Protein AF-A0A699HK76-F1 (afdb_monomer_lite)

Radius of gyration: 21.13 Å; chains: 1; bounding box: 56×25×55 Å

pLDDT: mean 88.83, std 13.06, range [29.48, 98.5]
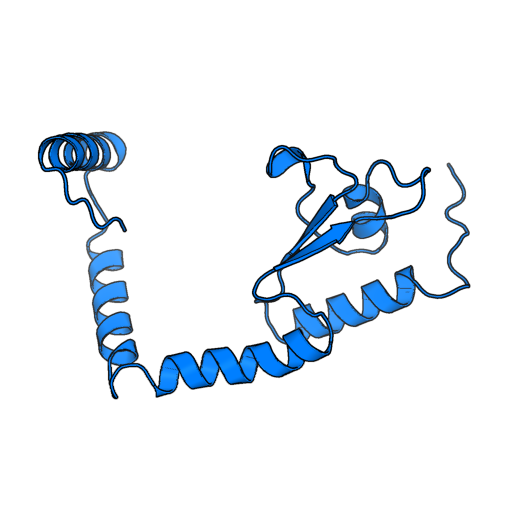
Organism: Tanacetum cinerariifolium (NCBI:txid118510)

Secondary structure (DSSP, 8-state):
------HHHHHHHHHHHHHHHSS--HHHHHHHHHHHHHHTGGGGHHHHHHHHHHHHHHHHHSS-SSEEEEE--STT---HHHHHHHTT---EEGGGGTS-TTEEEEE-SS-HHHHHHHHHHHHHHHSTT-------

Sequence (136 aa):
WAVIKDKDVYDKVSTYIKVANLGISKDSQLRALKLLKVVVEDDGRSFFLFGDNTMRDRWERLPSPAYAWIKFERDEDVDCGAILEAGNILGTSGSTFSDNDRYVRLNLMKSNDDFNLLMQRLNELVAPGNSTHETM

InterPro domains:
  IPR006948 Alliinase, C-terminal [PF04864] (1-62)
  IPR006948 Alliinase, C-terminal [PF04864] (63-126)
  IPR015421 Pyridoxal phosphate-dependent transferase, major domain [G3DSA:3.40.640.10] (1-45)
  IPR015422 Pyridoxal phosphate-dependent transferase, small domain [G3DSA:3.90.1150.10] (61-127)
  IPR01542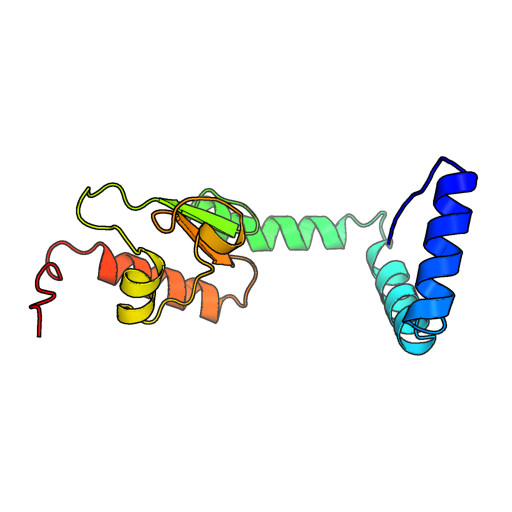4 Pyridoxal phosphate-dependent transferase [SSF53383] (1-126)
  IPR050478 Ethylene and sulfur c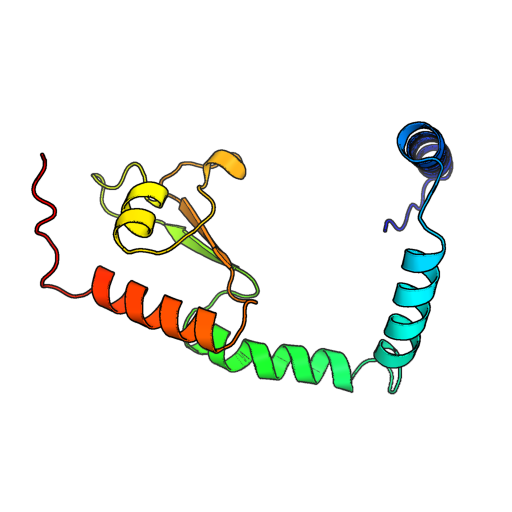ompound biosynthesis-related protein [PTHR43795] (1-124)

Foldseek 3Di:
DDDDPDPVVVVVVQVCCCVVPVHDDPVVVVVVVVVVVVCCVVPNPVVVVVQCVVQVVVCVLPVDGQKDWDADPDPPPQAVQVLCVVLVAHWQACVVVVGGNSITIDGCPDDPVVNVVNSVSVCVSPDPPPPPPDDD

Structure (mmCIF, N/CA/C/O backbone):
data_AF-A0A699HK76-F1
#
_entry.id   AF-A0A699HK76-F1
#
loop_
_atom_site.group_PDB
_atom_site.id
_atom_site.type_symbol
_atom_site.label_atom_id
_atom_site.label_alt_id
_atom_site.label_comp_id
_atom_site.label_asym_id
_atom_site.label_entity_id
_atom_site.label_seq_id
_atom_site.pdbx_PDB_ins_code
_atom_site.Cartn_x
_atom_site.Cartn_y
_atom_site.Cartn_z
_atom_site.occupancy
_atom_site.B_iso_or_equiv
_atom_site.auth_seq_id
_atom_site.auth_comp_id
_atom_site.auth_asym_id
_atom_site.auth_atom_id
_atom_site.pdbx_PDB_model_num
ATOM 1 N N . TRP A 1 1 ? 5.958 -0.752 -12.189 1.00 91.12 1 TRP A N 1
ATOM 2 C CA . TRP A 1 1 ? 6.908 -1.448 -13.085 1.00 91.12 1 TRP A CA 1
ATOM 3 C C . TRP A 1 1 ? 6.217 -2.692 -13.625 1.00 91.12 1 TRP A C 1
ATOM 5 O O . TRP A 1 1 ? 5.213 -3.094 -13.054 1.00 91.12 1 TRP A O 1
ATOM 15 N N . ALA A 1 2 ? 6.723 -3.292 -14.698 1.00 95.06 2 ALA A N 1
ATOM 16 C CA . ALA A 1 2 ? 6.248 -4.583 -15.190 1.00 95.06 2 ALA A CA 1
ATOM 17 C C . ALA A 1 2 ? 7.426 -5.336 -15.817 1.00 95.06 2 ALA A C 1
ATOM 19 O O . ALA A 1 2 ? 8.266 -4.714 -16.467 1.00 95.06 2 ALA A O 1
ATOM 20 N N . VAL A 1 3 ? 7.487 -6.653 -15.625 1.00 96.94 3 VAL A N 1
ATOM 21 C CA . VAL A 1 3 ? 8.419 -7.531 -16.346 1.00 96.94 3 VAL A CA 1
ATOM 22 C C . VAL A 1 3 ? 7.622 -8.194 -17.461 1.00 96.94 3 VAL A C 1
ATOM 24 O O . VAL A 1 3 ? 6.807 -9.075 -17.202 1.00 96.94 3 VAL A O 1
ATOM 27 N N . ILE A 1 4 ? 7.806 -7.723 -18.694 1.00 97.38 4 ILE A N 1
ATOM 28 C CA . ILE A 1 4 ? 7.026 -8.164 -19.853 1.00 97.38 4 ILE A CA 1
ATOM 29 C C . ILE A 1 4 ? 7.904 -9.082 -20.700 1.00 97.38 4 ILE A C 1
ATOM 31 O O . ILE A 1 4 ? 8.940 -8.653 -21.200 1.00 97.38 4 ILE A O 1
ATOM 35 N N . LYS A 1 5 ? 7.501 -10.351 -20.824 1.00 98.00 5 LYS A N 1
ATOM 36 C CA . LYS A 1 5 ? 8.237 -11.358 -21.606 1.00 98.00 5 LYS A CA 1
ATOM 37 C C . LYS A 1 5 ? 7.964 -11.244 -23.105 1.00 98.00 5 LYS A C 1
ATOM 39 O O . LYS A 1 5 ? 8.873 -11.412 -23.907 1.00 98.00 5 LYS A O 1
ATOM 44 N N . ASP A 1 6 ? 6.710 -10.988 -23.461 1.00 98.50 6 ASP A N 1
ATOM 45 C CA . ASP A 1 6 ? 6.263 -10.880 -24.846 1.00 98.50 6 ASP A CA 1
ATOM 46 C C . ASP A 1 6 ? 6.631 -9.508 -25.430 1.00 98.50 6 ASP A C 1
ATOM 48 O O . ASP A 1 6 ? 6.301 -8.462 -24.862 1.00 98.50 6 ASP A O 1
ATOM 52 N N . LYS A 1 7 ? 7.333 -9.514 -26.567 1.00 98.06 7 LYS A N 1
ATOM 53 C CA . LYS A 1 7 ? 7.823 -8.290 -27.204 1.00 98.06 7 LYS A CA 1
ATOM 54 C C . LYS A 1 7 ? 6.689 -7.416 -27.745 1.00 98.06 7 LYS A C 1
ATOM 56 O O . LYS A 1 7 ? 6.748 -6.197 -27.587 1.00 98.06 7 LYS A O 1
ATOM 61 N N . ASP A 1 8 ? 5.662 -8.013 -28.334 1.00 98.44 8 ASP A N 1
ATOM 62 C CA . ASP A 1 8 ? 4.557 -7.265 -28.932 1.00 98.44 8 ASP A CA 1
ATOM 63 C C . ASP A 1 8 ? 3.712 -6.594 -27.843 1.00 98.44 8 ASP A C 1
ATOM 65 O O . ASP A 1 8 ? 3.259 -5.455 -27.996 1.00 98.44 8 ASP A O 1
ATOM 69 N N . VAL A 1 9 ? 3.547 -7.261 -26.696 1.00 98.38 9 VAL A N 1
ATOM 70 C CA . VAL A 1 9 ? 2.938 -6.661 -25.501 1.00 98.38 9 VAL A CA 1
ATOM 71 C C . VAL A 1 9 ? 3.811 -5.526 -24.963 1.00 98.38 9 VAL A C 1
ATOM 73 O O . VAL A 1 9 ? 3.288 -4.457 -24.640 1.00 98.38 9 VAL A O 1
ATOM 76 N N . TYR A 1 10 ? 5.133 -5.717 -24.895 1.00 97.81 10 TYR A N 1
ATOM 77 C CA . TYR A 1 10 ? 6.060 -4.680 -24.437 1.00 97.81 10 TYR A CA 1
ATOM 78 C C . TYR A 1 10 ? 5.976 -3.419 -25.305 1.00 97.81 10 TYR A C 1
ATOM 80 O O . TYR A 1 10 ? 5.859 -2.315 -24.768 1.00 97.81 10 TYR A O 1
ATOM 88 N N . ASP A 1 11 ? 5.978 -3.569 -26.630 1.00 97.75 11 ASP A N 1
ATOM 89 C CA . ASP A 1 11 ? 5.948 -2.442 -27.565 1.00 97.75 11 ASP A CA 1
ATOM 90 C C . ASP A 1 11 ? 4.624 -1.658 -27.457 1.00 97.75 11 ASP A C 1
ATOM 92 O O . ASP A 1 11 ? 4.629 -0.419 -27.439 1.00 97.75 11 ASP A O 1
ATOM 96 N N . LYS A 1 12 ? 3.493 -2.356 -27.267 1.00 97.75 12 LYS A N 1
ATOM 97 C CA . LYS A 1 12 ? 2.182 -1.731 -27.004 1.00 97.75 12 LYS A CA 1
ATOM 98 C C . LYS A 1 12 ? 2.170 -0.946 -25.689 1.00 97.75 12 LYS A C 1
ATOM 100 O O . LYS A 1 12 ? 1.773 0.220 -25.676 1.00 97.75 12 LYS A O 1
ATOM 105 N N . VAL A 1 13 ? 2.645 -1.546 -24.593 1.00 96.75 13 VAL A N 1
ATOM 106 C CA . VAL A 1 13 ? 2.700 -0.892 -23.271 1.00 96.75 13 VAL A CA 1
ATOM 107 C C . VAL A 1 13 ? 3.650 0.308 -23.283 1.00 96.75 13 VAL A C 1
ATOM 109 O O . VAL A 1 13 ? 3.322 1.369 -22.752 1.00 96.75 13 VAL A O 1
ATOM 112 N N . SER A 1 14 ? 4.811 0.177 -23.926 1.00 94.31 14 SER A N 1
ATOM 113 C CA . SER A 1 14 ? 5.795 1.257 -24.056 1.00 94.31 14 SER A CA 1
ATOM 114 C C . SER A 1 14 ? 5.230 2.443 -24.841 1.00 94.31 14 SER A C 1
ATOM 116 O O . SER A 1 14 ? 5.382 3.595 -24.427 1.00 94.31 14 SER A O 1
ATOM 118 N N . THR A 1 15 ? 4.513 2.169 -25.935 1.00 95.94 15 THR A N 1
ATOM 119 C CA . THR A 1 15 ? 3.825 3.198 -26.727 1.00 95.94 15 THR A CA 1
ATOM 120 C C . THR A 1 15 ? 2.762 3.912 -25.897 1.00 95.94 15 THR A C 1
ATOM 122 O O . THR A 1 15 ? 2.755 5.141 -25.855 1.00 95.94 15 THR A O 1
ATOM 125 N N . TYR A 1 16 ? 1.927 3.167 -25.166 1.00 95.75 16 TYR A N 1
ATOM 126 C CA . TYR A 1 16 ? 0.917 3.749 -24.280 1.00 95.75 16 TYR A CA 1
ATOM 127 C C . TYR A 1 16 ? 1.535 4.690 -23.237 1.00 95.75 16 TYR A C 1
ATOM 129 O O . TYR A 1 16 ? 1.095 5.827 -23.109 1.00 95.75 16 TYR A O 1
ATOM 137 N N . ILE A 1 17 ? 2.591 4.265 -22.533 1.00 94.12 17 ILE A N 1
ATOM 138 C CA . ILE A 1 17 ? 3.253 5.092 -21.508 1.00 94.12 17 ILE A CA 1
ATOM 139 C C . ILE A 1 17 ? 3.791 6.399 -22.107 1.00 94.12 17 ILE A C 1
ATOM 141 O O . ILE A 1 17 ? 3.676 7.460 -21.489 1.00 94.12 17 ILE A O 1
ATOM 145 N N . LYS A 1 18 ? 4.370 6.339 -23.312 1.00 92.44 18 LYS A N 1
ATOM 146 C CA . LYS A 1 18 ? 4.874 7.526 -24.014 1.00 92.44 18 LYS A CA 1
ATOM 147 C C . LYS A 1 18 ? 3.748 8.474 -24.414 1.00 92.44 18 LYS A C 1
ATOM 149 O O . LYS A 1 18 ? 3.888 9.671 -24.212 1.00 92.44 18 LYS A O 1
ATOM 154 N N . VAL A 1 19 ? 2.649 7.960 -24.962 1.00 94.88 19 VAL A N 1
ATOM 155 C CA . VAL A 1 19 ? 1.529 8.801 -25.413 1.00 94.88 19 VAL A CA 1
ATOM 156 C C . VAL A 1 19 ? 0.750 9.378 -24.228 1.00 94.88 19 VAL A C 1
ATOM 158 O O . VAL A 1 19 ? 0.385 10.546 -24.262 1.00 94.88 19 VAL A O 1
ATOM 161 N N . ALA A 1 20 ? 0.532 8.596 -23.168 1.00 94.19 20 ALA A N 1
ATOM 162 C CA . ALA A 1 20 ? -0.240 9.026 -22.005 1.00 94.19 20 ALA A CA 1
ATOM 163 C C . ALA A 1 20 ? 0.524 10.009 -21.105 1.00 94.19 20 ALA A C 1
ATOM 165 O O . ALA A 1 20 ? -0.070 10.949 -20.591 1.00 94.19 20 ALA A O 1
ATOM 166 N N . ASN A 1 21 ? 1.830 9.790 -20.900 1.00 91.31 21 ASN A N 1
ATOM 167 C CA . ASN A 1 21 ? 2.604 10.490 -19.864 1.00 91.31 21 ASN A CA 1
ATOM 168 C C . ASN A 1 21 ? 3.960 11.037 -20.344 1.00 91.31 21 ASN A C 1
ATOM 170 O O . ASN A 1 21 ? 4.772 11.453 -19.521 1.00 91.31 21 ASN A O 1
ATOM 174 N N . LEU A 1 22 ? 4.256 10.999 -21.650 1.00 90.94 22 LEU A N 1
ATOM 175 C CA . LEU A 1 22 ? 5.568 11.375 -22.212 1.00 90.94 22 LEU A CA 1
ATOM 176 C C . LEU A 1 22 ? 6.745 10.584 -21.609 1.00 90.94 22 LEU A C 1
ATOM 178 O O . LEU A 1 22 ? 7.901 11.004 -21.668 1.00 90.94 22 LEU A O 1
ATOM 182 N N . GLY A 1 23 ? 6.463 9.402 -21.056 1.00 86.75 23 GLY A N 1
ATOM 183 C CA . GLY A 1 23 ? 7.434 8.579 -20.345 1.00 86.75 23 GLY A CA 1
ATOM 184 C C . GLY A 1 23 ? 7.298 8.664 -18.825 1.00 86.75 23 GLY A C 1
ATOM 185 O O . GLY A 1 23 ? 6.215 8.840 -18.279 1.00 86.75 23 GLY A O 1
ATOM 186 N N . ILE A 1 24 ? 8.414 8.449 -18.128 1.00 90.25 24 ILE A N 1
ATOM 187 C CA . ILE A 1 24 ? 8.493 8.441 -16.661 1.00 90.25 24 ILE A CA 1
ATOM 188 C C . ILE A 1 24 ? 9.424 9.579 -16.235 1.00 90.25 24 ILE A C 1
ATOM 190 O O . ILE A 1 24 ? 10.486 9.749 -16.837 1.00 90.25 24 ILE A O 1
ATOM 194 N N . SER A 1 25 ? 9.077 10.305 -15.168 1.00 93.75 25 SER A N 1
ATOM 195 C CA . SER A 1 25 ? 9.923 11.364 -14.599 1.00 93.75 25 SER A CA 1
ATOM 196 C C . SER A 1 25 ? 11.349 10.876 -14.311 1.00 93.75 25 SER A C 1
ATOM 198 O O . SER A 1 25 ? 11.557 9.831 -13.683 1.00 93.75 25 SER A O 1
ATOM 200 N N . LYS A 1 26 ? 12.344 11.649 -14.763 1.00 95.12 26 LYS A N 1
ATOM 201 C CA . LYS A 1 26 ? 13.765 11.369 -14.513 1.00 95.12 26 LYS A CA 1
ATOM 202 C C . LYS A 1 26 ? 14.138 11.541 -13.044 1.00 95.12 26 LYS A C 1
ATOM 204 O O . LYS A 1 26 ? 14.928 10.746 -12.539 1.00 95.12 26 LYS A O 1
ATOM 209 N N . ASP A 1 27 ? 13.495 12.466 -12.340 1.00 97.00 27 ASP A N 1
ATOM 210 C CA . ASP A 1 27 ? 13.694 12.650 -10.901 1.00 97.00 27 ASP A CA 1
ATOM 211 C C . ASP A 1 27 ? 13.168 11.452 -10.109 1.00 97.00 27 ASP A C 1
ATOM 213 O O . ASP A 1 27 ? 13.852 10.935 -9.223 1.00 97.00 27 ASP A O 1
ATOM 217 N N . SER A 1 28 ? 11.987 10.939 -10.476 1.00 95.94 28 SER A N 1
ATOM 218 C CA . SER A 1 28 ? 11.443 9.717 -9.875 1.00 95.94 28 SER A CA 1
ATOM 219 C C . SER A 1 28 ? 12.338 8.506 -10.151 1.00 95.94 28 SER A C 1
ATOM 221 O O . SER A 1 28 ? 12.604 7.735 -9.230 1.00 95.94 28 SER A O 1
ATOM 223 N N . GLN A 1 29 ? 12.857 8.364 -11.379 1.00 96.31 29 GLN A N 1
ATOM 224 C CA . GLN A 1 29 ? 13.824 7.311 -11.727 1.00 96.31 29 GLN A CA 1
ATOM 225 C C . GLN A 1 29 ? 15.103 7.415 -10.884 1.00 96.31 29 GLN A C 1
ATOM 227 O O . GLN A 1 29 ? 15.559 6.410 -10.340 1.00 96.31 29 GLN A O 1
ATOM 232 N N . LEU A 1 30 ? 15.667 8.618 -10.736 1.00 98.25 30 LEU A N 1
ATOM 233 C CA . LEU A 1 30 ? 16.896 8.837 -9.975 1.00 98.25 30 LEU A CA 1
ATOM 234 C C . LEU A 1 30 ? 16.701 8.563 -8.479 1.00 98.25 30 LEU A C 1
ATOM 236 O O . LEU A 1 30 ? 17.549 7.922 -7.857 1.00 98.25 30 LEU A O 1
ATOM 240 N N . ARG A 1 31 ? 15.584 9.015 -7.895 1.00 98.06 31 ARG A N 1
ATOM 241 C CA . ARG A 1 31 ? 15.254 8.745 -6.488 1.00 98.06 31 ARG A CA 1
ATOM 242 C C . ARG A 1 31 ? 15.042 7.252 -6.245 1.00 98.06 31 ARG A C 1
ATOM 244 O O . ARG A 1 31 ? 15.604 6.721 -5.292 1.00 98.06 31 ARG A O 1
ATOM 251 N N . ALA A 1 32 ? 14.298 6.576 -7.122 1.00 97.62 32 ALA A N 1
ATOM 252 C CA . ALA A 1 32 ? 14.091 5.134 -7.037 1.00 97.62 32 ALA A CA 1
ATOM 253 C C . ALA A 1 32 ? 15.415 4.366 -7.154 1.00 97.62 32 ALA A C 1
ATOM 255 O O . ALA A 1 32 ? 15.672 3.490 -6.339 1.00 97.62 32 ALA A O 1
ATOM 256 N N . LEU A 1 33 ? 16.293 4.735 -8.095 1.00 97.81 33 LEU A N 1
ATOM 257 C CA . LEU A 1 33 ? 17.611 4.113 -8.249 1.00 97.81 33 LEU A CA 1
ATOM 258 C C . LEU A 1 33 ? 18.472 4.262 -6.987 1.00 97.81 33 LEU A C 1
ATOM 260 O O . LEU A 1 33 ? 19.114 3.301 -6.574 1.00 97.81 33 LEU A O 1
ATOM 264 N N . LYS A 1 34 ? 18.492 5.451 -6.371 1.00 98.19 34 LYS A N 1
ATOM 265 C CA . LYS A 1 34 ? 19.237 5.690 -5.124 1.00 98.19 34 LYS A CA 1
ATOM 266 C C . LYS A 1 34 ? 18.721 4.818 -3.979 1.00 98.19 34 LYS A C 1
ATOM 268 O O . LYS A 1 34 ? 19.527 4.213 -3.286 1.00 98.19 34 LYS A O 1
ATOM 273 N N . LEU A 1 35 ? 17.401 4.727 -3.812 1.00 97.50 35 LEU A N 1
ATOM 274 C CA . LEU A 1 35 ? 16.790 3.890 -2.775 1.00 97.50 35 LEU A CA 1
ATOM 275 C C . LEU A 1 35 ? 17.027 2.401 -3.034 1.00 97.50 35 LEU A C 1
ATOM 277 O O . LEU A 1 35 ? 17.428 1.691 -2.124 1.00 97.50 35 LEU A O 1
ATOM 281 N N . LEU A 1 36 ? 16.836 1.937 -4.272 1.00 96.69 36 LEU A N 1
ATOM 282 C CA . LEU A 1 36 ? 17.041 0.535 -4.635 1.00 96.69 36 LEU A CA 1
ATOM 283 C C . LEU A 1 36 ? 18.480 0.089 -4.400 1.00 96.69 36 LEU A C 1
ATOM 285 O O . LEU A 1 36 ? 18.671 -1.021 -3.931 1.00 96.69 36 LEU A O 1
ATOM 289 N N . LYS A 1 37 ? 19.473 0.949 -4.669 1.00 97.00 37 LYS A N 1
ATOM 290 C CA . LYS A 1 37 ? 20.878 0.648 -4.358 1.00 97.00 37 LYS A CA 1
ATOM 291 C C . LYS A 1 37 ? 21.080 0.322 -2.881 1.00 97.00 37 LYS A C 1
ATOM 293 O O . LYS A 1 37 ? 21.699 -0.688 -2.600 1.00 97.00 37 LYS A O 1
ATOM 298 N N . VAL A 1 38 ? 20.510 1.125 -1.984 1.00 97.00 38 VAL A N 1
ATOM 299 C CA . VAL A 1 38 ? 20.574 0.880 -0.534 1.00 97.00 38 VAL A CA 1
ATOM 300 C C . VAL A 1 38 ? 19.770 -0.364 -0.152 1.00 97.00 38 VAL A C 1
ATOM 302 O O . VAL A 1 38 ? 20.222 -1.172 0.643 1.00 97.00 38 VAL A O 1
ATOM 305 N N . VAL A 1 39 ? 18.584 -0.558 -0.738 1.00 96.31 39 VAL A N 1
ATOM 306 C CA . VAL A 1 39 ? 17.725 -1.714 -0.431 1.00 96.31 39 VAL A CA 1
ATOM 307 C C . VAL A 1 39 ? 18.371 -3.038 -0.828 1.00 96.31 39 VAL A C 1
ATOM 309 O O . VAL A 1 39 ? 18.126 -4.019 -0.146 1.00 96.31 39 VAL A O 1
ATOM 312 N N . VAL A 1 40 ? 19.163 -3.096 -1.902 1.00 95.94 40 VAL A N 1
ATOM 313 C CA . VAL A 1 40 ? 19.833 -4.338 -2.336 1.00 95.94 40 VAL A CA 1
ATOM 314 C C . VAL A 1 40 ? 21.213 -4.541 -1.706 1.00 95.94 40 VAL A C 1
ATOM 316 O O . VAL A 1 40 ? 21.850 -5.563 -1.963 1.00 95.94 40 VAL A O 1
ATOM 319 N N . GLU A 1 41 ? 21.689 -3.600 -0.884 1.00 95.00 41 GLU A N 1
ATOM 320 C CA . GLU A 1 41 ? 22.850 -3.854 -0.029 1.00 95.00 41 GLU A CA 1
ATOM 321 C C . GLU A 1 41 ? 22.557 -5.049 0.887 1.00 95.00 41 GLU A C 1
ATOM 323 O O . GLU A 1 41 ? 21.416 -5.283 1.291 1.00 95.00 41 GLU A O 1
ATOM 328 N N . ASP A 1 42 ? 23.590 -5.842 1.180 1.00 94.81 42 ASP A N 1
ATOM 329 C CA . ASP A 1 42 ? 23.457 -7.067 1.980 1.00 94.81 42 ASP A CA 1
ATOM 330 C C . ASP A 1 42 ? 22.392 -8.059 1.446 1.00 94.81 42 ASP A C 1
ATOM 332 O O . ASP A 1 42 ? 21.710 -8.744 2.211 1.00 94.81 42 ASP A O 1
ATOM 336 N N . ASP A 1 43 ? 22.225 -8.120 0.116 1.00 92.81 43 ASP A N 1
ATOM 337 C CA . ASP A 1 43 ? 21.219 -8.953 -0.571 1.00 92.81 43 ASP A CA 1
ATOM 338 C C . ASP A 1 43 ? 19.772 -8.646 -0.120 1.00 92.81 43 ASP A C 1
ATOM 340 O O . ASP A 1 43 ? 18.877 -9.489 -0.129 1.00 92.81 43 ASP A O 1
ATOM 344 N N . GLY A 1 44 ? 19.543 -7.416 0.355 1.00 94.12 44 GLY A N 1
ATOM 345 C CA . GLY A 1 44 ? 18.264 -6.930 0.869 1.00 94.12 44 GLY A CA 1
ATOM 346 C C . GLY A 1 44 ? 17.822 -7.493 2.211 1.00 94.12 44 GLY A C 1
ATOM 347 O O . GLY A 1 44 ? 16.746 -7.127 2.696 1.00 94.12 44 GLY A O 1
ATOM 348 N N . ARG A 1 45 ? 18.652 -8.315 2.865 1.00 94.94 45 ARG A N 1
ATOM 349 C CA . ARG A 1 45 ? 18.321 -8.954 4.148 1.00 94.94 45 ARG A CA 1
ATOM 350 C C . ARG A 1 45 ? 17.888 -7.946 5.200 1.00 94.94 45 ARG A C 1
ATOM 352 O O . ARG A 1 45 ? 16.845 -8.127 5.820 1.00 94.94 45 ARG A O 1
ATOM 359 N N . SER A 1 46 ? 18.641 -6.861 5.355 1.00 94.38 46 SER A N 1
ATOM 360 C CA . SER A 1 46 ? 18.343 -5.820 6.345 1.00 94.38 46 SER A CA 1
ATOM 361 C C . SER A 1 46 ? 16.974 -5.161 6.119 1.00 94.38 46 SER A C 1
ATOM 363 O O . SER A 1 46 ? 16.222 -4.959 7.071 1.00 94.38 46 SER A O 1
ATOM 365 N N . PHE A 1 47 ? 16.610 -4.876 4.864 1.00 93.88 47 PHE A N 1
ATOM 366 C CA . PHE A 1 47 ? 15.320 -4.269 4.525 1.00 93.88 47 PHE A CA 1
ATOM 367 C C . PHE A 1 47 ? 14.148 -5.225 4.782 1.00 93.88 47 PHE A C 1
ATOM 369 O O . PHE A 1 47 ? 13.166 -4.845 5.424 1.00 93.88 47 PHE A O 1
ATOM 376 N N . PHE A 1 48 ? 14.255 -6.475 4.319 1.00 91.12 48 PHE A N 1
ATOM 377 C CA . PHE A 1 48 ? 13.193 -7.465 4.506 1.00 91.12 48 PHE A CA 1
ATOM 378 C C . PHE A 1 48 ? 13.030 -7.869 5.973 1.00 91.12 48 PHE A C 1
ATOM 380 O O . PHE A 1 48 ? 11.900 -7.984 6.439 1.00 91.12 48 PHE A O 1
ATOM 387 N N . LEU A 1 49 ? 14.130 -8.005 6.721 1.00 93.25 49 LEU A N 1
ATOM 388 C CA . LEU A 1 49 ? 14.093 -8.293 8.155 1.00 93.25 49 LEU A CA 1
ATOM 389 C C . LEU A 1 49 ? 13.440 -7.154 8.944 1.00 93.25 49 LEU A C 1
ATOM 391 O O . LEU A 1 49 ? 12.645 -7.409 9.845 1.00 93.25 49 LEU A O 1
ATOM 395 N N . PHE A 1 50 ? 13.741 -5.897 8.603 1.00 90.62 50 PHE A N 1
ATOM 396 C CA . PHE A 1 50 ? 13.074 -4.746 9.210 1.00 90.62 50 PHE A CA 1
ATOM 397 C C . PHE A 1 50 ? 11.561 -4.775 8.960 1.00 90.62 50 PHE A C 1
ATOM 399 O O . PHE A 1 50 ? 10.783 -4.592 9.898 1.00 90.62 50 PHE A O 1
ATOM 406 N N . GLY A 1 51 ? 11.144 -5.020 7.713 1.00 89.56 51 GLY A N 1
ATOM 407 C CA . GLY A 1 51 ? 9.730 -5.109 7.348 1.00 89.56 51 GLY A CA 1
ATOM 408 C C . GLY A 1 51 ? 9.006 -6.234 8.088 1.00 89.56 51 GLY A C 1
ATOM 409 O O . GLY A 1 51 ? 7.949 -5.994 8.668 1.00 89.56 51 GLY A O 1
ATOM 410 N N . ASP A 1 52 ? 9.603 -7.428 8.123 1.00 89.06 52 ASP A N 1
ATOM 411 C CA . ASP A 1 52 ? 9.057 -8.589 8.830 1.00 89.06 52 ASP A CA 1
ATOM 412 C C . ASP A 1 52 ? 8.912 -8.321 10.332 1.00 89.06 52 ASP A C 1
ATOM 414 O O . ASP A 1 52 ? 7.817 -8.442 10.876 1.00 89.06 52 ASP A O 1
ATOM 418 N N . ASN A 1 53 ? 9.975 -7.851 10.993 1.00 88.81 53 ASN A N 1
ATOM 419 C CA . ASN A 1 53 ? 9.938 -7.539 12.423 1.00 88.81 53 ASN A CA 1
ATOM 420 C C . ASN A 1 53 ? 8.923 -6.436 12.755 1.00 88.81 53 ASN A C 1
ATOM 422 O O . ASN A 1 53 ? 8.226 -6.533 13.758 1.00 88.81 53 ASN A O 1
ATOM 426 N N . THR A 1 54 ? 8.804 -5.407 11.911 1.00 86.50 54 THR A N 1
ATOM 427 C CA . THR A 1 54 ? 7.841 -4.312 12.125 1.00 86.50 54 THR A CA 1
ATOM 428 C C . THR A 1 54 ? 6.394 -4.791 11.993 1.00 86.50 54 THR A C 1
ATOM 430 O O . THR A 1 54 ? 5.514 -4.329 12.720 1.00 86.50 54 THR A O 1
ATOM 433 N N . MET A 1 55 ? 6.125 -5.701 11.053 1.00 88.25 55 MET A N 1
ATOM 434 C CA . MET A 1 55 ? 4.776 -6.216 10.809 1.00 88.25 55 MET A CA 1
ATOM 435 C C . MET A 1 55 ? 4.403 -7.385 11.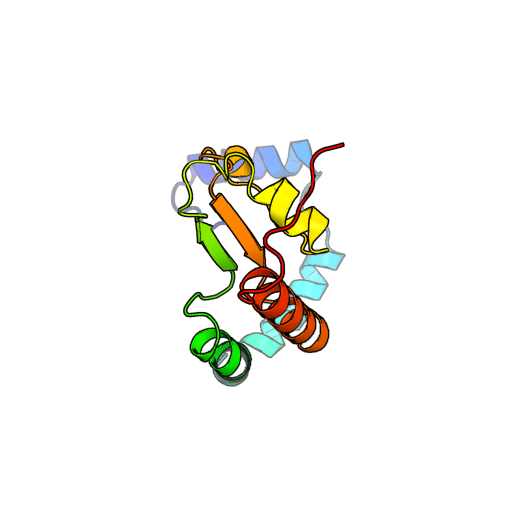725 1.00 88.25 55 MET A C 1
ATOM 437 O O . MET A 1 55 ? 3.212 -7.639 11.895 1.00 88.25 55 MET A O 1
ATOM 441 N N . ARG A 1 56 ? 5.375 -8.065 12.346 1.00 87.88 56 ARG A N 1
ATOM 442 C CA . ARG A 1 56 ? 5.152 -9.230 13.217 1.00 87.88 56 ARG A CA 1
ATOM 443 C C . ARG A 1 56 ? 4.198 -8.935 14.372 1.00 87.88 56 ARG A C 1
ATOM 445 O O . ARG A 1 56 ? 3.190 -9.619 14.505 1.00 87.88 56 ARG A O 1
ATOM 452 N N . ASP A 1 57 ? 4.441 -7.863 15.123 1.00 82.94 57 ASP A N 1
ATOM 453 C CA . ASP A 1 57 ? 3.572 -7.458 16.238 1.00 82.94 57 ASP A CA 1
ATOM 454 C C . ASP A 1 57 ? 2.139 -7.153 15.770 1.00 82.94 57 ASP A C 1
ATOM 456 O O . ASP A 1 57 ? 1.163 -7.374 16.490 1.00 82.94 57 ASP A O 1
ATOM 460 N N . ARG A 1 58 ? 1.993 -6.632 14.545 1.00 87.62 58 ARG A N 1
ATOM 461 C CA . ARG A 1 58 ? 0.681 -6.338 13.952 1.00 87.62 58 ARG A CA 1
ATOM 462 C C . ARG A 1 58 ? -0.035 -7.623 13.557 1.00 87.62 58 ARG A C 1
ATOM 464 O O . ARG A 1 58 ? -1.219 -7.744 13.850 1.00 87.62 58 ARG A O 1
ATOM 471 N N . TRP A 1 59 ? 0.695 -8.576 12.978 1.00 83.25 59 TRP A N 1
ATOM 472 C CA . TRP A 1 59 ? 0.199 -9.898 12.597 1.00 83.25 59 TRP A CA 1
ATOM 473 C C . TRP A 1 59 ? -0.294 -10.716 13.797 1.00 83.25 59 TRP A C 1
ATOM 475 O O . TRP A 1 59 ? -1.314 -11.395 13.711 1.00 83.25 59 TRP A O 1
ATOM 485 N N . GLU A 1 60 ? 0.397 -10.640 14.937 1.00 84.81 60 GLU A N 1
ATOM 486 C CA . GLU A 1 60 ? -0.026 -11.328 16.165 1.00 84.81 60 GLU A CA 1
ATOM 487 C C . GLU A 1 60 ? -1.334 -10.762 16.738 1.00 84.81 60 GLU A C 1
ATOM 489 O O . GLU A 1 60 ? -2.127 -11.495 17.328 1.00 84.81 60 GLU A O 1
ATOM 494 N N . ARG A 1 61 ? -1.582 -9.461 16.549 1.00 84.31 61 ARG A N 1
ATOM 495 C CA . ARG A 1 61 ? -2.779 -8.764 17.053 1.00 84.31 61 ARG A CA 1
ATOM 496 C C . ARG A 1 61 ? -3.956 -8.819 16.077 1.00 84.31 61 ARG A C 1
ATOM 498 O O . ARG A 1 61 ? -5.105 -8.819 16.510 1.00 84.31 61 ARG A O 1
ATOM 505 N N . LEU A 1 62 ? -3.673 -8.848 14.778 1.00 81.06 62 LEU A N 1
ATOM 506 C CA . LEU A 1 62 ? -4.627 -9.031 13.691 1.00 81.06 62 LEU A CA 1
ATOM 507 C C . LEU A 1 62 ? -3.967 -9.943 12.647 1.00 81.06 62 LEU A C 1
ATOM 509 O O . LEU A 1 62 ? -3.035 -9.484 11.989 1.00 81.06 62 LEU A O 1
ATOM 513 N N . PRO A 1 63 ? -4.428 -11.198 12.464 1.00 69.81 63 PRO A N 1
ATOM 514 C CA . PRO A 1 63 ? -3.785 -12.191 11.599 1.00 69.81 63 PRO A CA 1
ATOM 515 C C . PRO A 1 63 ? -4.039 -11.889 10.118 1.00 69.81 63 PRO A C 1
ATOM 517 O O . PRO A 1 63 ? -4.736 -12.609 9.403 1.00 69.81 63 PRO A O 1
ATOM 520 N N . SER A 1 64 ? -3.508 -10.768 9.653 1.00 69.62 64 SER A N 1
ATOM 521 C CA . SER A 1 64 ? -3.572 -10.336 8.275 1.00 69.62 64 SER A CA 1
ATOM 522 C C . SER A 1 64 ? -2.349 -9.462 7.966 1.00 69.62 64 SER A C 1
ATOM 524 O O . SER A 1 64 ? -1.797 -8.826 8.862 1.00 69.62 64 SER A O 1
ATOM 526 N N . PRO A 1 65 ? -1.864 -9.461 6.712 1.00 76.06 65 PRO A N 1
ATOM 527 C CA . PRO A 1 65 ? -0.549 -8.921 6.399 1.00 76.06 65 PRO A CA 1
ATOM 528 C C . PRO A 1 65 ? -0.611 -7.388 6.322 1.00 76.06 65 PRO A C 1
ATOM 530 O O . PRO A 1 65 ? -0.727 -6.679 7.313 1.00 76.06 65 PRO A O 1
ATOM 533 N N . ALA A 1 66 ? -0.560 -6.842 5.113 1.00 86.88 66 ALA A N 1
ATOM 534 C CA . ALA A 1 66 ? -0.665 -5.411 4.858 1.00 86.88 66 ALA A CA 1
ATOM 535 C C . ALA A 1 66 ? -2.063 -4.833 5.155 1.00 86.88 66 ALA A C 1
ATOM 537 O O . ALA A 1 66 ? -2.209 -3.633 5.400 1.00 86.88 66 ALA A O 1
ATOM 538 N N . TYR A 1 67 ? -3.094 -5.676 5.080 1.00 91.31 67 TYR A N 1
ATOM 539 C CA . TYR A 1 67 ? -4.489 -5.258 5.117 1.00 91.31 67 TYR A CA 1
ATOM 540 C C . TYR A 1 67 ? -5.359 -6.285 5.817 1.00 91.31 67 TYR A C 1
ATOM 542 O O . TYR A 1 67 ? -5.242 -7.474 5.508 1.00 91.31 67 TYR A O 1
ATOM 550 N N . ALA A 1 68 ? -6.261 -5.836 6.689 1.00 91.62 68 ALA A N 1
ATOM 551 C CA . ALA A 1 68 ? -7.325 -6.676 7.236 1.00 91.62 68 ALA A CA 1
ATOM 552 C C . ALA A 1 68 ? -8.541 -6.602 6.320 1.00 91.62 68 ALA A C 1
ATOM 554 O O . ALA A 1 68 ? -8.990 -5.507 5.987 1.00 91.62 68 ALA A O 1
ATOM 555 N N . TRP A 1 69 ? -9.043 -7.762 5.904 1.00 92.06 69 TRP A N 1
ATOM 556 C CA . TRP A 1 69 ? -10.312 -7.890 5.198 1.00 92.06 69 TRP A CA 1
ATOM 557 C C . TRP A 1 69 ? -11.345 -8.386 6.199 1.00 92.06 69 TRP A C 1
ATOM 559 O O . TRP A 1 69 ? -11.331 -9.555 6.578 1.00 92.06 69 TRP A O 1
ATOM 569 N N . ILE A 1 70 ? -12.155 -7.462 6.705 1.00 90.19 70 ILE A N 1
ATOM 570 C CA . ILE A 1 70 ? -13.079 -7.724 7.807 1.00 90.19 70 ILE A CA 1
ATOM 571 C C . ILE A 1 70 ? -14.478 -7.853 7.235 1.00 90.19 70 ILE A C 1
ATOM 573 O O . ILE A 1 70 ? -14.891 -7.009 6.443 1.00 90.19 70 ILE A O 1
ATOM 577 N N . LYS A 1 71 ? -15.189 -8.894 7.663 1.00 91.00 71 LYS A N 1
ATOM 578 C CA . LYS A 1 71 ? -16.607 -9.101 7.396 1.00 91.00 71 LYS A CA 1
ATOM 579 C C . LYS A 1 71 ? -17.393 -8.833 8.672 1.00 91.00 71 LYS A C 1
ATOM 581 O O . LYS A 1 71 ? -16.994 -9.328 9.726 1.00 91.00 71 LYS A O 1
ATOM 586 N N . PHE A 1 72 ? -18.501 -8.107 8.587 1.00 89.19 72 PHE A N 1
ATOM 587 C CA . PHE A 1 72 ? -19.456 -8.083 9.693 1.00 89.19 72 PHE A CA 1
ATOM 588 C C . PHE A 1 72 ? -20.445 -9.233 9.509 1.00 89.19 72 PHE A C 1
ATOM 590 O O . PHE A 1 72 ? -20.980 -9.458 8.421 1.00 89.19 72 PHE A O 1
ATOM 597 N N . GLU A 1 73 ? -20.627 -10.011 10.573 1.00 87.88 73 GLU A N 1
ATOM 598 C CA . GLU A 1 73 ? -21.398 -11.256 10.523 1.00 87.88 73 GLU A CA 1
ATOM 599 C C . GLU A 1 73 ? -22.879 -11.065 10.854 1.00 87.88 73 GLU A C 1
ATOM 601 O O . GLU A 1 73 ? -23.663 -11.977 10.605 1.00 87.88 73 GLU A O 1
ATOM 606 N N . ARG A 1 74 ? -23.283 -9.917 11.415 1.00 85.44 74 ARG A N 1
ATOM 607 C CA . ARG A 1 74 ? -24.696 -9.685 11.728 1.00 85.44 74 ARG A CA 1
ATOM 608 C C . ARG A 1 74 ? -25.466 -9.406 10.446 1.00 85.44 74 ARG A C 1
ATOM 610 O O . ARG A 1 74 ? -24.969 -8.744 9.533 1.00 85.44 74 ARG A O 1
ATOM 617 N N . ASP A 1 75 ? -26.689 -9.914 10.367 1.00 82.50 75 ASP A N 1
ATOM 618 C CA . ASP A 1 75 ? -27.491 -9.793 9.152 1.00 82.50 75 ASP A CA 1
ATOM 619 C C . ASP A 1 75 ? -27.957 -8.357 8.898 1.00 82.50 75 ASP A C 1
ATOM 621 O O . ASP A 1 75 ? -28.143 -7.978 7.739 1.00 82.50 75 ASP A O 1
ATOM 625 N N . GLU A 1 76 ? -28.076 -7.556 9.955 1.00 83.56 76 GLU A N 1
ATOM 626 C CA . GLU A 1 76 ? -28.392 -6.130 9.921 1.00 83.56 76 GLU A CA 1
ATOM 627 C C . GLU A 1 76 ? -27.230 -5.231 9.458 1.00 83.56 76 GLU A C 1
ATOM 629 O O . GLU A 1 76 ? -27.477 -4.115 8.997 1.00 83.56 76 GLU A O 1
ATOM 634 N N . ASP A 1 77 ? -25.983 -5.708 9.508 1.00 82.62 77 ASP A N 1
ATOM 635 C CA . ASP A 1 77 ? -24.792 -4.918 9.174 1.00 82.62 77 ASP A CA 1
ATOM 636 C C . ASP A 1 77 ? -24.572 -4.890 7.650 1.00 82.62 77 ASP A C 1
ATOM 638 O O . ASP A 1 77 ? -23.685 -5.549 7.107 1.00 82.62 77 ASP A O 1
ATOM 642 N N . VAL A 1 78 ? -25.426 -4.159 6.925 1.00 82.25 78 VAL A N 1
ATOM 643 C CA . VAL A 1 78 ? -25.405 -4.108 5.448 1.00 82.25 78 VAL A CA 1
ATOM 644 C C . VAL A 1 78 ? -24.298 -3.196 4.899 1.00 82.25 78 VAL A C 1
ATOM 646 O O . VAL A 1 78 ? -23.739 -3.505 3.849 1.00 82.25 78 VAL A O 1
ATOM 649 N N . ASP A 1 79 ? -23.962 -2.112 5.609 1.00 89.38 79 ASP A N 1
ATOM 650 C CA . ASP A 1 79 ? -22.883 -1.178 5.253 1.00 89.38 79 ASP A CA 1
ATOM 651 C C . ASP A 1 79 ? -21.872 -1.066 6.400 1.00 89.38 79 ASP A C 1
ATOM 653 O O . ASP A 1 79 ? -21.990 -0.261 7.326 1.00 89.38 79 ASP A O 1
ATOM 657 N N . CYS A 1 80 ? -20.848 -1.909 6.333 1.00 90.19 80 CYS A N 1
ATOM 658 C CA . CYS A 1 80 ? -19.789 -1.954 7.336 1.00 90.19 80 CYS A CA 1
ATOM 659 C C . CYS A 1 80 ? -18.878 -0.728 7.281 1.00 90.19 80 CYS A C 1
ATOM 661 O O . CYS A 1 80 ? -18.244 -0.386 8.281 1.00 90.19 80 CYS A O 1
ATOM 663 N N . GLY A 1 81 ? -18.794 -0.077 6.116 1.00 90.06 81 GLY A N 1
ATOM 664 C CA . GLY A 1 81 ? -18.028 1.149 5.943 1.00 90.06 81 GLY A CA 1
ATOM 665 C C . GLY A 1 81 ? -18.608 2.262 6.804 1.00 90.06 81 GLY A C 1
ATOM 666 O O . GLY A 1 81 ? -17.876 2.859 7.592 1.00 90.06 81 GLY A O 1
ATOM 667 N N . ALA A 1 82 ? -19.925 2.458 6.730 1.00 90.94 82 ALA A N 1
ATOM 668 C CA . ALA A 1 82 ? -20.637 3.447 7.534 1.00 90.94 82 ALA A CA 1
ATOM 669 C C . ALA A 1 82 ? -20.541 3.166 9.046 1.00 90.94 82 ALA A C 1
ATOM 671 O O . ALA A 1 82 ? -20.311 4.086 9.832 1.00 90.94 82 ALA A O 1
ATOM 672 N N . ILE A 1 83 ? -20.657 1.898 9.465 1.00 90.81 83 ILE A N 1
ATOM 673 C CA . ILE A 1 83 ? -20.529 1.509 10.884 1.00 90.81 83 ILE A CA 1
ATOM 674 C C . ILE A 1 83 ? -19.129 1.839 11.416 1.00 90.81 83 ILE A C 1
ATOM 676 O O . ILE A 1 83 ? -18.979 2.415 12.495 1.00 90.81 83 ILE A O 1
ATOM 680 N N . LEU A 1 84 ? -18.087 1.498 10.654 1.00 92.94 84 LEU A N 1
ATOM 681 C CA . LEU A 1 84 ? -16.712 1.821 11.027 1.00 92.94 84 LEU A CA 1
ATOM 682 C C . LEU A 1 84 ? -16.472 3.332 11.038 1.00 92.94 84 LEU A C 1
ATOM 684 O O . LEU A 1 84 ? -15.834 3.830 11.966 1.00 92.94 84 LEU A O 1
ATOM 688 N N . GLU A 1 85 ? -17.008 4.069 10.066 1.00 93.31 85 GLU A N 1
ATOM 689 C CA . GLU A 1 85 ? -16.881 5.525 9.996 1.00 93.31 85 GLU A CA 1
ATOM 690 C C . GLU A 1 85 ? -17.531 6.215 11.204 1.00 93.31 85 GLU A C 1
ATOM 692 O O . GLU A 1 85 ? -16.919 7.116 11.780 1.00 93.31 85 GLU A O 1
ATOM 697 N N . ALA A 1 86 ? -18.689 5.735 11.672 1.00 91.81 86 ALA A N 1
ATOM 698 C CA . ALA A 1 86 ? -19.312 6.202 12.915 1.00 91.81 86 ALA A CA 1
ATOM 699 C C . ALA A 1 86 ? -18.408 5.977 14.146 1.00 91.81 86 ALA A C 1
ATOM 701 O O . ALA A 1 86 ? -18.363 6.807 15.054 1.00 91.81 86 ALA A O 1
ATOM 702 N N . GLY A 1 87 ? -17.617 4.899 14.141 1.00 90.81 87 GLY A N 1
ATOM 703 C CA . GLY A 1 87 ? -16.548 4.629 15.109 1.00 90.81 87 GLY A CA 1
ATOM 704 C C . GLY A 1 87 ? -15.236 5.383 14.842 1.00 90.81 87 GLY A C 1
ATOM 705 O O . GLY A 1 87 ? -14.208 5.068 15.444 1.00 90.81 87 GLY A O 1
ATOM 706 N N . ASN A 1 88 ? -15.229 6.369 13.938 1.00 94.12 88 ASN A N 1
ATOM 707 C CA . ASN A 1 88 ? -14.049 7.094 13.463 1.00 94.12 88 ASN A CA 1
ATOM 708 C C . ASN A 1 88 ? -12.971 6.189 12.835 1.00 94.12 88 ASN A C 1
ATOM 710 O O . ASN A 1 88 ? -11.776 6.486 12.895 1.00 94.12 88 ASN A O 1
ATOM 714 N N . ILE A 1 89 ? -13.348 5.068 12.232 1.00 95.56 89 ILE A N 1
ATOM 715 C CA . ILE A 1 89 ? -12.434 4.172 11.526 1.00 95.56 89 ILE A CA 1
ATOM 716 C C . ILE A 1 89 ? -12.678 4.312 10.027 1.00 95.56 89 ILE A C 1
ATOM 718 O O . ILE A 1 89 ? -13.728 3.947 9.513 1.00 95.56 89 ILE A O 1
ATOM 722 N N . LEU A 1 90 ? -11.669 4.796 9.302 1.00 93.00 90 LEU A N 1
ATOM 723 C CA . LEU A 1 90 ? -11.728 4.866 7.845 1.00 93.00 90 LEU A CA 1
ATOM 724 C C . LEU A 1 90 ? -11.207 3.567 7.227 1.00 93.00 90 LEU A C 1
ATOM 726 O O . LEU A 1 90 ? -10.035 3.209 7.392 1.00 93.00 90 LEU A O 1
ATOM 730 N N . GLY A 1 91 ? -12.075 2.902 6.474 1.00 92.75 91 GLY A N 1
ATOM 731 C CA . GLY A 1 91 ? -11.758 1.731 5.667 1.00 92.75 91 GLY A CA 1
ATOM 732 C C . GLY A 1 91 ? -12.145 1.923 4.204 1.00 92.75 91 GLY A C 1
ATOM 733 O O . GLY A 1 91 ? -12.715 2.939 3.820 1.00 92.75 91 GLY A O 1
ATOM 734 N N . THR A 1 92 ? -11.795 0.956 3.360 1.00 94.31 92 THR A N 1
ATOM 735 C CA . THR A 1 92 ? -12.274 0.917 1.972 1.00 94.31 92 THR A CA 1
ATOM 736 C C . THR A 1 92 ? -13.336 -0.165 1.845 1.00 94.31 92 THR A C 1
ATOM 738 O O . THR A 1 92 ? -13.020 -1.334 2.080 1.00 94.31 92 THR A O 1
ATOM 741 N N . SER A 1 93 ? -14.560 0.220 1.484 1.00 94.88 93 SER A N 1
ATOM 742 C CA . SER A 1 93 ? -15.700 -0.693 1.356 1.00 94.88 93 SER A CA 1
ATOM 743 C C . SER A 1 93 ? -15.491 -1.751 0.275 1.00 94.88 93 SER A C 1
ATOM 745 O O . SER A 1 93 ? -14.752 -1.545 -0.698 1.00 94.88 93 SER A O 1
ATOM 747 N N . GLY A 1 94 ? -16.156 -2.890 0.453 1.00 94.00 94 GLY A N 1
ATOM 748 C CA . GLY A 1 94 ? -16.010 -4.058 -0.400 1.00 94.00 94 GLY A CA 1
ATOM 749 C C . GLY A 1 94 ? -16.398 -3.823 -1.854 1.00 94.00 94 GLY A C 1
ATOM 750 O O . GLY A 1 94 ? -15.715 -4.323 -2.750 1.00 94.00 94 GLY A O 1
ATOM 751 N N . SER A 1 95 ? -17.386 -2.962 -2.105 1.00 94.12 95 SER A N 1
ATOM 752 C CA . SER A 1 95 ? -17.813 -2.562 -3.454 1.00 94.12 95 SER A CA 1
ATOM 753 C C . SER A 1 95 ? -16.682 -1.992 -4.312 1.00 94.12 95 SER A C 1
ATOM 755 O O . SER A 1 95 ? -16.627 -2.252 -5.515 1.00 94.12 95 SER A O 1
ATOM 757 N N . THR A 1 96 ? -15.704 -1.306 -3.707 1.00 94.38 96 THR A N 1
ATOM 758 C CA . THR A 1 96 ? -14.509 -0.810 -4.421 1.00 94.38 96 THR A CA 1
ATOM 759 C C . THR A 1 96 ? -13.670 -1.955 -5.010 1.00 94.38 96 THR A C 1
ATOM 761 O O . THR A 1 96 ? -12.945 -1.764 -5.986 1.00 94.38 96 THR A O 1
ATOM 764 N N . PHE A 1 97 ? -13.785 -3.158 -4.446 1.00 93.00 97 PHE A N 1
ATOM 765 C CA . PHE A 1 97 ? -13.111 -4.383 -4.881 1.00 93.00 97 PHE A CA 1
ATOM 766 C C . PHE A 1 97 ? -14.060 -5.377 -5.560 1.00 93.00 97 PHE A C 1
ATOM 768 O O . PHE A 1 97 ? -13.694 -6.536 -5.731 1.00 93.00 97 PHE A O 1
ATOM 775 N N . SER A 1 98 ? -15.243 -4.923 -5.996 1.00 93.00 98 SER A N 1
ATOM 776 C CA . SER A 1 98 ? -16.291 -5.776 -6.581 1.00 93.00 98 SER A CA 1
ATOM 777 C C . SER A 1 98 ? -16.821 -6.861 -5.628 1.00 93.00 98 SER A C 1
ATOM 779 O O . SER A 1 98 ? -17.236 -7.924 -6.083 1.00 93.00 98 SER A O 1
ATOM 781 N N . ASP A 1 99 ? -16.812 -6.589 -4.321 1.00 92.81 99 ASP A N 1
ATOM 782 C CA . ASP A 1 99 ? -17.432 -7.421 -3.281 1.00 92.81 99 ASP A CA 1
ATOM 783 C C . ASP A 1 99 ? -18.624 -6.682 -2.634 1.00 92.81 99 ASP A C 1
ATOM 785 O O . ASP A 1 99 ? -18.971 -5.565 -3.019 1.00 92.81 99 ASP A O 1
ATOM 789 N N . ASN A 1 100 ? -19.275 -7.304 -1.656 1.00 92.25 100 ASN A N 1
ATOM 790 C CA . ASN A 1 100 ? -20.353 -6.716 -0.870 1.00 92.25 100 ASN A CA 1
ATOM 791 C C . ASN A 1 100 ? -19.806 -5.710 0.170 1.00 92.25 100 ASN A C 1
ATOM 793 O O . ASN A 1 100 ? -18.752 -5.940 0.762 1.00 92.25 100 ASN A O 1
ATOM 797 N N . ASP A 1 101 ? -20.546 -4.635 0.460 1.00 93.25 101 ASP A N 1
ATOM 798 C CA . ASP A 1 101 ? -20.207 -3.641 1.500 1.00 93.25 101 ASP A CA 1
ATOM 799 C C . ASP A 1 101 ? -20.342 -4.159 2.947 1.00 93.25 101 ASP A C 1
ATOM 801 O O . ASP A 1 101 ? -20.030 -3.453 3.907 1.00 93.25 101 ASP A O 1
ATOM 805 N N . ARG A 1 102 ? -20.672 -5.446 3.099 1.00 92.94 102 ARG A N 1
ATOM 806 C CA . ARG A 1 102 ? -20.421 -6.262 4.297 1.00 92.94 102 ARG A CA 1
ATOM 807 C C . ARG A 1 102 ? -18.940 -6.504 4.589 1.00 92.94 102 ARG A C 1
ATOM 809 O O . ARG A 1 102 ? -18.598 -7.007 5.660 1.00 92.94 102 ARG A O 1
ATOM 816 N N . TYR A 1 103 ? -18.071 -6.192 3.631 1.00 93.44 103 TYR A N 1
ATOM 817 C CA . TYR A 1 103 ? -16.630 -6.282 3.779 1.00 93.44 103 TYR A CA 1
ATOM 818 C C . TYR A 1 103 ? -15.980 -4.906 3.774 1.00 93.44 103 TYR A C 1
ATOM 820 O O . TYR A 1 103 ? -16.363 -4.015 3.014 1.00 93.44 103 TYR A O 1
ATOM 828 N N . VAL A 1 104 ? -14.934 -4.751 4.584 1.00 94.50 104 VAL A N 1
ATOM 829 C CA . VAL A 1 104 ? -14.097 -3.550 4.602 1.00 94.50 104 VAL A CA 1
ATOM 830 C C . VAL A 1 104 ? -12.626 -3.933 4.656 1.00 94.50 104 VAL A C 1
ATOM 832 O O . VAL A 1 104 ? -12.206 -4.787 5.441 1.00 94.50 104 VAL A O 1
ATOM 835 N N . ARG A 1 105 ? -11.814 -3.254 3.839 1.00 94.56 105 ARG A N 1
ATOM 836 C CA . ARG A 1 105 ? -10.354 -3.328 3.907 1.00 94.56 105 ARG A CA 1
ATOM 837 C C . ARG A 1 105 ? -9.795 -2.243 4.819 1.00 94.56 105 ARG A C 1
ATOM 839 O O . ARG A 1 105 ? -9.931 -1.056 4.517 1.00 94.56 105 ARG A O 1
ATOM 846 N N . LEU A 1 106 ? -9.065 -2.641 5.856 1.00 94.12 106 LEU A N 1
ATOM 847 C CA . LEU A 1 106 ? -8.294 -1.739 6.717 1.00 94.12 106 LEU A CA 1
ATOM 848 C C . LEU A 1 106 ? -6.802 -1.806 6.387 1.00 94.12 106 LEU A C 1
ATOM 850 O O . LEU A 1 106 ? -6.276 -2.875 6.096 1.00 94.12 106 LEU A O 1
ATOM 854 N N . ASN A 1 107 ? -6.111 -0.664 6.428 1.00 93.00 107 ASN A N 1
ATOM 855 C CA . ASN A 1 107 ? -4.673 -0.571 6.157 1.00 93.00 107 ASN A CA 1
ATOM 856 C C . ASN A 1 107 ? -3.862 -0.760 7.445 1.00 93.00 107 ASN A C 1
ATOM 858 O O . ASN A 1 107 ? -3.906 0.093 8.330 1.00 93.00 107 ASN A O 1
ATOM 862 N N . LEU A 1 108 ? -3.077 -1.836 7.505 1.00 92.19 108 LEU A N 1
ATOM 863 C CA . LEU A 1 108 ? -2.240 -2.184 8.652 1.00 92.19 108 LEU A CA 1
ATOM 864 C C . LEU A 1 108 ? -0.779 -1.756 8.483 1.00 92.19 108 LEU A C 1
ATOM 866 O O . LEU A 1 108 ? 0.048 -2.151 9.289 1.00 92.19 108 LEU A O 1
ATOM 870 N N . MET A 1 109 ? -0.430 -0.966 7.464 1.00 91.31 109 MET A N 1
ATOM 871 C CA . MET A 1 109 ? 0.947 -0.520 7.176 1.00 91.31 109 MET A CA 1
ATOM 872 C C . MET A 1 109 ? 1.204 0.953 7.533 1.00 91.31 109 MET A C 1
ATOM 874 O O . MET A 1 109 ? 2.253 1.497 7.195 1.00 91.31 109 MET A O 1
ATOM 878 N N . LYS A 1 110 ? 0.249 1.630 8.186 1.00 92.25 110 LYS A N 1
ATOM 879 C CA . LYS A 1 110 ? 0.417 3.022 8.644 1.00 92.25 110 LYS A CA 1
ATOM 880 C C . LYS A 1 110 ? 1.403 3.135 9.820 1.00 92.25 110 LYS A C 1
ATOM 882 O O . LYS A 1 110 ? 2.037 2.149 10.192 1.00 92.25 110 LYS A O 1
ATOM 887 N N . SER A 1 111 ? 1.567 4.323 10.406 1.00 92.94 111 SER A N 1
ATOM 888 C CA . SER A 1 111 ? 2.433 4.506 11.579 1.00 92.94 111 SER A CA 1
ATOM 889 C C . SER A 1 111 ? 1.988 3.629 12.764 1.00 92.94 111 SER A C 1
ATOM 891 O O . SER A 1 111 ? 0.870 3.109 12.777 1.00 92.94 111 SER A O 1
ATOM 893 N N . ASN A 1 112 ? 2.860 3.430 13.758 1.00 91.44 112 ASN A N 1
ATOM 894 C CA . ASN A 1 112 ? 2.479 2.691 14.968 1.00 91.44 112 ASN A CA 1
ATOM 895 C C . ASN A 1 112 ? 1.354 3.399 15.736 1.00 91.44 112 ASN A C 1
ATOM 897 O O . ASN A 1 112 ? 0.484 2.721 16.274 1.00 91.44 112 ASN A O 1
ATOM 901 N N . ASP A 1 113 ? 1.332 4.733 15.733 1.00 94.75 113 ASP A N 1
ATOM 902 C CA . ASP A 1 113 ? 0.281 5.522 16.383 1.00 94.75 113 ASP A CA 1
ATOM 903 C C . ASP A 1 113 ? -1.074 5.289 15.712 1.00 94.75 113 ASP A C 1
ATOM 905 O O . ASP A 1 113 ? -2.052 4.973 16.388 1.00 94.75 113 ASP A O 1
ATOM 909 N N . ASP A 1 114 ? -1.112 5.335 14.376 1.00 95.06 114 ASP A N 1
ATOM 910 C CA . ASP A 1 114 ? -2.324 5.037 13.605 1.00 95.06 114 ASP A CA 1
ATOM 911 C C . ASP A 1 114 ? -2.821 3.609 13.866 1.00 95.06 114 ASP A C 1
ATOM 913 O O . ASP A 1 114 ? -4.020 3.381 14.021 1.00 95.06 114 ASP A O 1
ATOM 917 N N . PHE A 1 115 ? -1.905 2.636 13.914 1.00 93.25 115 PHE A N 1
ATOM 918 C CA . PHE A 1 115 ? -2.255 1.242 14.175 1.00 93.25 115 PHE A CA 1
ATOM 919 C C . PHE A 1 115 ? -2.791 1.046 15.597 1.00 93.25 115 PHE A C 1
ATOM 921 O O . PHE A 1 115 ? -3.799 0.372 15.793 1.00 93.25 115 PHE A O 1
ATOM 928 N N . ASN A 1 116 ? -2.158 1.654 16.600 1.00 94.06 116 ASN A N 1
ATOM 929 C CA . ASN A 1 116 ? -2.618 1.560 17.982 1.00 94.06 116 ASN A CA 1
ATOM 930 C C . ASN A 1 116 ? -3.977 2.240 18.177 1.00 94.06 116 ASN A C 1
ATOM 932 O O . ASN A 1 116 ? -4.844 1.664 18.834 1.00 94.06 116 ASN A O 1
ATOM 936 N N . LEU A 1 117 ? -4.195 3.400 17.551 1.00 95.75 117 LEU A N 1
ATOM 937 C CA . LEU A 1 117 ? -5.489 4.079 17.554 1.00 95.75 117 LEU A CA 1
ATOM 938 C C . LEU A 1 117 ? -6.575 3.239 16.868 1.00 95.75 117 LEU A C 1
ATOM 940 O O . LEU A 1 117 ? -7.692 3.151 17.375 1.00 95.75 117 LEU A O 1
ATOM 944 N N . LEU A 1 118 ? -6.249 2.582 15.749 1.00 94.62 118 LEU A N 1
ATOM 945 C CA . LEU A 1 118 ? -7.160 1.646 15.090 1.00 94.62 118 LEU A CA 1
ATOM 946 C C . LEU A 1 118 ? -7.565 0.512 16.039 1.00 94.62 118 LEU A C 1
ATOM 948 O O . LEU A 1 118 ? -8.751 0.231 16.188 1.00 94.62 118 LEU A O 1
ATOM 952 N N . MET A 1 119 ? -6.593 -0.119 16.699 1.00 92.81 119 MET A N 1
ATOM 953 C CA . MET A 1 119 ? -6.860 -1.219 17.628 1.00 92.81 119 MET A CA 1
ATOM 954 C C . MET A 1 119 ? -7.705 -0.779 18.823 1.00 92.81 119 MET A C 1
ATOM 956 O O . MET A 1 119 ? -8.585 -1.521 19.251 1.00 92.81 119 MET A O 1
ATOM 960 N N . GLN A 1 120 ? -7.472 0.427 19.345 1.00 94.75 120 GLN A N 1
ATOM 961 C CA . GLN A 1 120 ? -8.301 0.999 20.401 1.00 94.75 120 GLN A CA 1
ATOM 962 C C . GLN A 1 120 ? -9.762 1.136 19.945 1.00 94.75 120 GLN A C 1
ATOM 964 O O . GLN A 1 120 ? -10.654 0.610 20.606 1.00 94.75 120 GLN A O 1
ATOM 969 N N . ARG A 1 121 ? -10.003 1.776 18.794 1.00 94.81 121 ARG A N 1
ATOM 970 C CA . ARG A 1 121 ? -11.361 2.004 18.273 1.00 94.81 121 ARG A CA 1
ATOM 971 C C . ARG A 1 121 ? -12.084 0.703 17.928 1.00 94.81 121 ARG A C 1
ATOM 973 O O . ARG A 1 121 ? -13.272 0.573 18.197 1.00 94.81 121 ARG A O 1
ATOM 980 N N . LEU A 1 122 ? -11.371 -0.286 17.382 1.00 91.69 122 LEU A N 1
ATOM 981 C CA . LEU A 1 122 ? -11.939 -1.613 17.130 1.00 91.69 122 LEU A CA 1
ATOM 982 C C . LEU A 1 122 ? -12.381 -2.294 18.433 1.00 9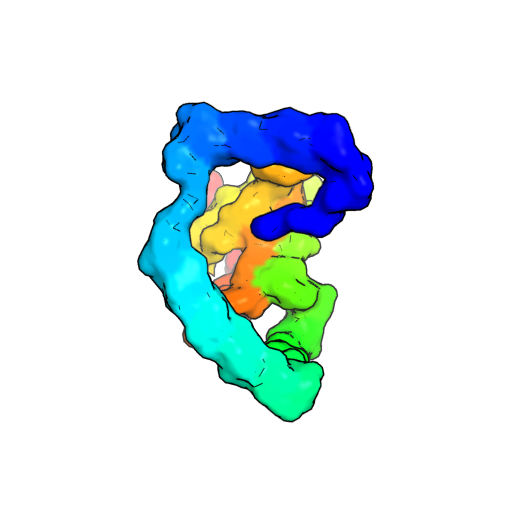1.69 122 LEU A C 1
ATOM 984 O O . LEU A 1 122 ? -13.471 -2.856 18.486 1.00 91.69 122 LEU A O 1
ATOM 988 N N . ASN A 1 123 ? -11.577 -2.209 19.496 1.00 90.88 123 ASN A N 1
ATOM 989 C CA . ASN A 1 123 ? -11.949 -2.766 20.798 1.00 90.88 123 ASN A CA 1
ATOM 990 C C . ASN A 1 123 ? -13.171 -2.057 21.405 1.00 90.88 123 ASN A C 1
ATOM 992 O O . ASN A 1 123 ? -14.034 -2.720 21.974 1.00 90.88 123 ASN A O 1
ATOM 996 N N . GLU A 1 124 ? -13.268 -0.732 21.264 1.00 91.69 124 GLU A N 1
ATOM 997 C CA . GLU A 1 124 ? -14.428 0.057 21.707 1.00 91.69 124 GLU A CA 1
ATOM 998 C C . GLU A 1 124 ? -15.708 -0.300 20.930 1.00 91.69 124 GLU A C 1
ATOM 1000 O O . GLU A 1 124 ? -16.792 -0.342 21.514 1.00 91.69 124 GLU A O 1
ATOM 1005 N N . LEU A 1 125 ? -15.591 -0.605 19.634 1.00 86.38 125 LEU A N 1
ATOM 1006 C CA . LEU A 1 125 ? -16.716 -1.007 18.782 1.00 86.38 125 LEU A CA 1
ATOM 1007 C C . LEU A 1 125 ? -17.248 -2.408 19.130 1.00 86.38 125 LEU A C 1
ATOM 1009 O O . LEU A 1 125 ? -18.449 -2.657 19.062 1.00 86.38 125 LEU A O 1
ATOM 1013 N N . VAL A 1 126 ? -16.356 -3.327 19.507 1.00 83.88 126 VAL A N 1
ATOM 1014 C CA . VAL A 1 126 ? -16.699 -4.722 19.842 1.00 83.88 126 VAL A CA 1
ATOM 1015 C C . VAL A 1 126 ? -17.110 -4.878 21.318 1.00 83.88 126 VAL A C 1
ATOM 1017 O O . VAL A 1 126 ? -17.652 -5.915 21.707 1.00 83.88 126 VAL A O 1
ATOM 1020 N N . ALA A 1 127 ? -16.893 -3.858 22.156 1.00 80.75 127 ALA A N 1
ATOM 1021 C CA . ALA A 1 127 ? -17.212 -3.908 23.579 1.00 80.75 127 ALA A CA 1
ATOM 1022 C C . ALA A 1 127 ? -18.727 -4.131 23.829 1.00 80.75 127 ALA A C 1
ATOM 1024 O O . ALA A 1 127 ? -19.551 -3.456 23.207 1.00 80.75 127 ALA A O 1
ATOM 1025 N N . PRO A 1 128 ? -19.130 -4.999 24.786 1.00 56.56 128 PRO A N 1
ATOM 1026 C CA . PRO A 1 128 ? -20.536 -5.375 25.030 1.00 56.56 128 PRO A CA 1
ATOM 1027 C C . PRO A 1 1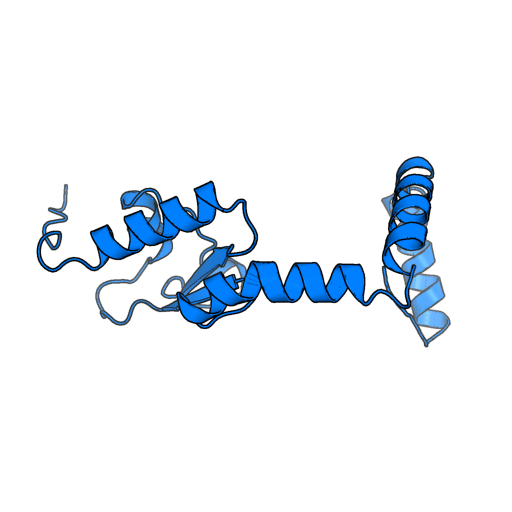28 ? -21.501 -4.269 25.518 1.00 56.56 128 PRO A C 1
ATOM 1029 O O . PRO A 1 128 ? -22.568 -4.594 26.030 1.00 56.56 128 PRO A O 1
ATOM 1032 N N . GLY A 1 129 ? -21.153 -2.982 25.410 1.00 56.41 129 GLY A N 1
ATOM 1033 C CA . GLY A 1 129 ? -21.932 -1.852 25.939 1.00 56.41 129 GLY A CA 1
ATOM 1034 C C . GLY A 1 129 ? -22.352 -0.783 24.922 1.00 56.41 129 GLY A C 1
ATOM 1035 O O . GLY A 1 129 ? -23.091 0.116 25.301 1.00 56.41 129 GLY A O 1
ATOM 1036 N N . ASN A 1 130 ? -21.923 -0.871 23.656 1.00 50.78 130 ASN A N 1
ATOM 1037 C CA . ASN A 1 130 ? -22.185 0.149 22.622 1.00 50.78 130 ASN A CA 1
ATOM 1038 C C . ASN A 1 130 ? -23.311 -0.223 21.635 1.00 50.78 130 ASN A C 1
ATOM 1040 O O . ASN A 1 130 ? -23.457 0.392 20.584 1.00 50.78 130 ASN A O 1
ATOM 1044 N N . SER A 1 131 ? -24.155 -1.203 21.966 1.00 43.75 131 SER A N 1
ATOM 1045 C CA . SER A 1 131 ? -25.306 -1.623 21.147 1.00 43.75 131 SER A CA 1
ATOM 1046 C C . SER A 1 131 ? -26.495 -0.644 21.164 1.00 43.75 131 SER A C 1
ATOM 1048 O O . SER A 1 131 ? -27.627 -1.046 20.912 1.00 43.75 131 SER A O 1
ATOM 1050 N N . THR A 1 132 ? -26.262 0.637 21.444 1.00 43.09 132 THR A N 1
ATOM 1051 C CA . THR A 1 132 ? -27.252 1.712 21.303 1.00 43.09 132 THR A CA 1
ATOM 1052 C C . THR A 1 132 ? -26.767 2.714 20.264 1.00 43.09 132 THR A C 1
ATOM 1054 O O . THR A 1 132 ? -26.424 3.846 20.589 1.00 43.09 132 THR A O 1
ATOM 1057 N N . HIS A 1 133 ? -26.742 2.307 18.996 1.00 46.97 133 HIS A N 1
ATOM 1058 C CA . HIS A 1 133 ? -26.978 3.276 17.932 1.00 46.97 133 HIS A CA 1
ATOM 1059 C C . HIS A 1 133 ? -28.493 3.376 17.765 1.00 46.97 133 HIS A C 1
ATOM 1061 O O . HIS A 1 133 ? -29.113 2.628 17.014 1.00 46.97 133 HIS A O 1
ATOM 1067 N N . GLU A 1 134 ? -29.087 4.259 18.569 1.00 36.88 134 GLU A N 1
ATOM 1068 C CA . GLU A 1 134 ? -30.432 4.758 18.325 1.00 36.88 134 GLU A CA 1
ATOM 1069 C C . GLU A 1 134 ? -30.446 5.471 16.972 1.00 36.88 134 GLU A C 1
ATOM 1071 O O . GLU A 1 134 ? -29.692 6.410 16.717 1.00 36.88 134 GLU A O 1
ATOM 1076 N N . THR A 1 135 ? -31.314 4.972 16.107 1.00 35.50 135 THR A N 1
ATOM 1077 C CA . THR A 1 135 ? -31.806 5.604 14.893 1.00 35.50 135 THR A CA 1
ATOM 1078 C C . THR A 1 135 ? -32.319 7.016 15.199 1.00 35.50 135 THR A C 1
ATOM 1080 O O . THR A 1 135 ? -33.246 7.170 15.997 1.00 35.50 135 THR A O 1
ATOM 1083 N N . MET A 1 136 ? -31.783 8.028 14.517 1.00 29.48 136 MET A N 1
ATOM 1084 C CA . MET A 1 136 ? -32.502 9.268 14.200 1.00 29.48 136 MET A CA 1
ATOM 1085 C C . MET A 1 136 ? -32.378 9.548 12.711 1.00 29.48 136 MET A C 1
ATOM 1087 O O . MET A 1 136 ? -31.251 9.411 12.186 1.00 29.48 136 MET A O 1
#